Protein AF-A0A090WQ50-F1 (afdb_monomer_lite)

Secondary structure (DSSP, 8-state):
---SS-TT----HHHHHHTT-HHHHHHHHHHHHHTTS-HHHHHHHHHHHHHHTTTTS----S-S--PPP----HHHHHTT-SS---GGGGGGGGGT--S---------

Radius of gyration: 15.56 Å; chains: 1; bounding box: 33×43×35 Å

Structure (mmCIF, N/CA/C/O backbone):
data_AF-A0A090WQ50-F1
#
_entry.id   AF-A0A090WQ50-F1
#
loop_
_atom_site.group_PDB
_atom_site.id
_atom_site.type_symbol
_atom_site.label_atom_id
_atom_site.label_alt_id
_atom_site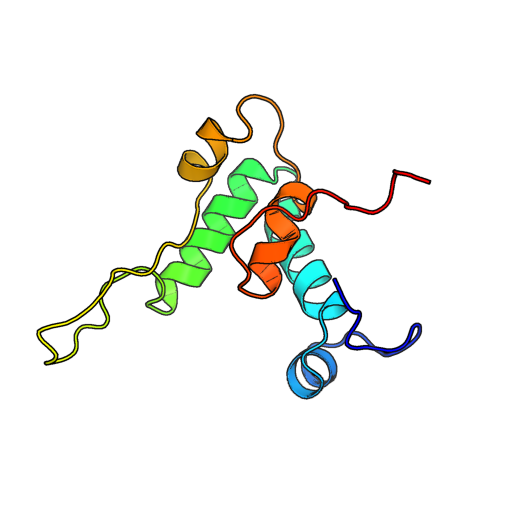.label_comp_id
_atom_site.label_asym_id
_atom_site.label_entity_id
_atom_site.label_seq_id
_atom_site.pdbx_PDB_ins_code
_atom_site.Cartn_x
_atom_site.Cartn_y
_atom_site.Cartn_z
_atom_site.occupancy
_atom_site.B_iso_or_equiv
_atom_site.auth_seq_id
_atom_site.auth_comp_id
_atom_site.auth_asym_id
_atom_site.auth_atom_id
_atom_site.pdbx_PDB_model_num
ATOM 1 N N . MET A 1 1 ? 14.010 -2.600 5.901 1.00 49.09 1 MET A N 1
ATOM 2 C CA . MET A 1 1 ? 13.916 -3.007 4.477 1.00 49.09 1 MET A CA 1
ATOM 3 C C . MET A 1 1 ? 15.282 -2.880 3.826 1.00 49.09 1 MET A C 1
ATOM 5 O O . MET A 1 1 ? 15.845 -1.795 3.861 1.00 49.09 1 MET A O 1
ATOM 9 N N . LYS A 1 2 ? 15.829 -3.955 3.245 1.00 47.47 2 LYS A N 1
ATOM 10 C CA . LYS A 1 2 ? 17.038 -3.860 2.409 1.00 47.47 2 LYS A CA 1
ATOM 11 C C . LYS A 1 2 ? 16.649 -3.122 1.116 1.00 47.47 2 LYS A C 1
ATOM 13 O O . LYS A 1 2 ? 15.666 -3.500 0.480 1.00 47.47 2 LYS A O 1
ATOM 18 N N . CYS A 1 3 ? 17.321 -2.027 0.765 1.00 52.44 3 CYS A N 1
ATOM 19 C CA . CYS A 1 3 ? 17.003 -1.268 -0.449 1.00 52.44 3 CYS A CA 1
ATOM 20 C C . CYS A 1 3 ? 17.546 -2.009 -1.677 1.00 52.44 3 CYS A C 1
ATOM 22 O O . CYS A 1 3 ? 18.754 -2.084 -1.865 1.00 52.44 3 CYS A O 1
ATOM 24 N N . HIS A 1 4 ? 16.659 -2.538 -2.524 1.00 56.75 4 HIS A N 1
ATOM 25 C CA . HIS A 1 4 ? 17.027 -3.219 -3.777 1.00 56.75 4 HIS A CA 1
ATOM 26 C C . HIS A 1 4 ? 17.354 -2.259 -4.943 1.00 56.75 4 HIS A C 1
ATOM 28 O O . HIS A 1 4 ? 17.439 -2.675 -6.093 1.00 56.75 4 HIS A O 1
ATOM 34 N N . CYS A 1 5 ? 17.601 -0.979 -4.648 1.00 57.25 5 CYS A N 1
ATOM 35 C CA . CYS A 1 5 ? 18.014 0.042 -5.609 1.00 57.25 5 CYS A CA 1
ATOM 36 C C . CYS A 1 5 ? 19.002 1.011 -4.959 1.00 57.25 5 CYS A C 1
ATOM 38 O O . CYS A 1 5 ? 18.783 1.451 -3.829 1.00 57.25 5 CYS A O 1
ATOM 40 N N . HIS A 1 6 ? 20.077 1.342 -5.676 1.00 55.59 6 HIS A N 1
ATOM 41 C CA . HIS A 1 6 ? 21.050 2.349 -5.254 1.00 55.59 6 HIS A CA 1
ATOM 42 C C . HIS A 1 6 ? 20.414 3.746 -5.236 1.00 55.59 6 HIS A C 1
ATOM 44 O O . HIS A 1 6 ? 19.617 4.079 -6.116 1.00 55.59 6 HIS A O 1
ATOM 50 N N . SER A 1 7 ? 20.787 4.579 -4.260 1.00 53.66 7 SER A N 1
ATOM 51 C CA . SER A 1 7 ? 20.363 5.985 -4.210 1.00 53.66 7 SER A CA 1
ATOM 52 C C . SER A 1 7 ? 20.673 6.686 -5.542 1.00 53.66 7 SER A C 1
ATOM 54 O O . SER A 1 7 ? 21.776 6.543 -6.063 1.00 53.66 7 SER A O 1
ATOM 56 N N . GLY A 1 8 ? 19.695 7.392 -6.121 1.00 55.06 8 GLY A N 1
ATOM 57 C CA . GLY A 1 8 ? 19.839 8.088 -7.411 1.00 55.06 8 GLY A CA 1
ATOM 58 C C . GLY A 1 8 ? 19.387 7.314 -8.659 1.00 55.06 8 GLY A C 1
ATOM 59 O O . GLY A 1 8 ? 19.445 7.862 -9.758 1.00 55.06 8 GLY A O 1
ATOM 60 N N . THR A 1 9 ? 18.894 6.075 -8.533 1.00 59.88 9 THR A N 1
ATOM 61 C CA . THR A 1 9 ? 18.251 5.388 -9.672 1.00 59.88 9 THR A CA 1
ATOM 62 C C . THR A 1 9 ? 16.878 5.981 -9.989 1.00 59.88 9 THR A C 1
ATOM 64 O O . THR A 1 9 ? 16.127 6.372 -9.092 1.00 59.88 9 THR A O 1
ATOM 67 N N . ARG A 1 10 ? 16.524 6.035 -11.283 1.00 59.12 10 ARG A N 1
ATOM 68 C CA . ARG A 1 10 ? 15.164 6.383 -11.708 1.00 59.12 10 ARG A CA 1
ATOM 69 C C . ARG A 1 10 ? 14.194 5.333 -11.167 1.00 59.12 10 ARG A C 1
ATOM 71 O O . ARG A 1 10 ? 14.158 4.203 -11.641 1.00 59.12 10 ARG A O 1
ATOM 78 N N . ASN A 1 11 ? 13.400 5.722 -10.173 1.00 64.44 11 ASN A N 1
ATOM 79 C CA . ASN A 1 11 ? 12.292 4.927 -9.645 1.00 64.44 11 ASN A CA 1
ATOM 80 C C . ASN A 1 11 ? 11.067 5.050 -10.568 1.00 64.44 11 ASN A C 1
ATOM 82 O O . ASN A 1 11 ? 9.991 5.464 -10.134 1.00 64.44 11 ASN A O 1
ATOM 86 N N . ASP A 1 12 ? 11.251 4.766 -11.858 1.00 72.38 12 ASP A N 1
ATOM 87 C CA . ASP A 1 12 ? 10.156 4.634 -12.816 1.00 72.38 12 ASP A CA 1
ATOM 88 C C . ASP A 1 12 ? 9.568 3.215 -12.782 1.00 72.38 12 ASP A C 1
ATOM 90 O O . ASP A 1 12 ? 10.163 2.289 -12.231 1.00 72.38 12 ASP A O 1
ATOM 94 N N . MET A 1 13 ? 8.360 3.050 -13.326 1.00 77.81 13 MET A N 1
ATOM 95 C CA . MET A 1 13 ? 7.626 1.781 -13.264 1.00 77.81 13 MET A CA 1
ATOM 96 C C . MET A 1 13 ? 8.402 0.619 -13.883 1.00 77.81 13 MET A C 1
A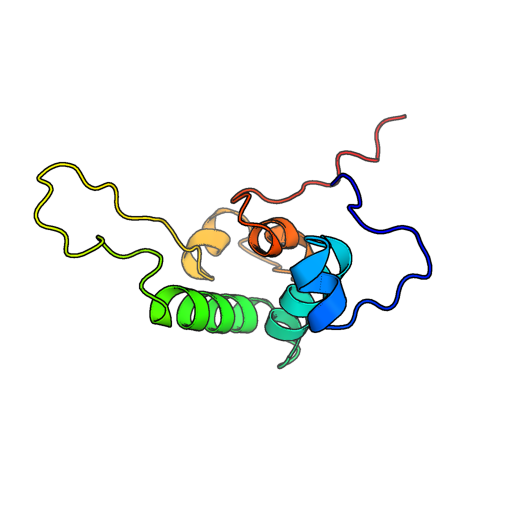TOM 98 O O . MET A 1 13 ? 8.467 -0.457 -13.295 1.00 77.81 13 MET A O 1
ATOM 102 N N . ILE A 1 14 ? 9.011 0.844 -15.047 1.00 80.06 14 ILE A N 1
ATOM 103 C CA . ILE A 1 14 ? 9.706 -0.205 -15.795 1.00 80.06 14 ILE A CA 1
ATOM 104 C C . ILE A 1 14 ? 10.937 -0.672 -15.015 1.00 80.06 14 ILE A C 1
ATOM 106 O O . ILE A 1 14 ? 11.066 -1.861 -14.726 1.00 80.06 14 ILE A O 1
ATOM 110 N N . SER A 1 15 ? 11.799 0.256 -14.597 1.00 75.88 15 SER A N 1
ATOM 111 C CA . SER A 1 15 ? 13.012 -0.066 -13.838 1.00 75.88 15 SER A CA 1
ATOM 112 C C . SER A 1 15 ? 12.680 -0.620 -12.453 1.00 75.88 15 SER A C 1
ATOM 114 O O . SER A 1 15 ? 13.358 -1.526 -11.963 1.00 75.88 15 SER A O 1
ATOM 116 N N . GLY A 1 16 ? 11.625 -0.093 -11.825 1.00 74.75 16 GLY A N 1
ATOM 117 C CA . GLY A 1 16 ? 11.145 -0.515 -10.515 1.00 74.75 16 GLY A CA 1
ATOM 118 C C . GLY A 1 16 ? 10.680 -1.968 -10.502 1.00 74.75 16 GLY A C 1
ATOM 119 O O . GLY A 1 16 ? 11.084 -2.722 -9.618 1.00 74.75 16 GLY A O 1
ATOM 120 N N . ILE A 1 17 ? 9.901 -2.377 -11.508 1.00 77.25 17 ILE A N 1
ATOM 121 C CA . ILE A 1 17 ? 9.462 -3.768 -11.674 1.00 77.25 17 ILE A CA 1
ATOM 122 C C . ILE A 1 17 ? 10.656 -4.664 -12.030 1.00 77.25 17 ILE A C 1
ATOM 124 O O . ILE A 1 17 ? 10.866 -5.678 -11.369 1.00 77.25 17 ILE A O 1
ATOM 128 N N . GLN A 1 18 ? 11.487 -4.271 -13.004 1.00 80.12 18 GLN A N 1
ATOM 129 C CA . GLN A 1 18 ? 12.638 -5.070 -13.459 1.00 80.12 18 GLN A CA 1
ATOM 130 C C . GLN A 1 18 ? 13.648 -5.377 -12.348 1.00 80.12 18 GLN A C 1
ATOM 132 O O . GLN A 1 18 ? 14.218 -6.463 -12.308 1.00 80.12 18 GLN A O 1
ATOM 137 N N . ARG A 1 19 ? 13.896 -4.415 -11.454 1.00 78.44 19 ARG A N 1
ATOM 138 C CA . ARG A 1 19 ? 14.885 -4.545 -10.372 1.00 78.44 19 ARG A CA 1
ATOM 139 C C . ARG A 1 19 ? 14.269 -4.960 -9.040 1.00 78.44 19 ARG A C 1
ATOM 141 O O . ARG A 1 19 ? 14.984 -5.011 -8.042 1.00 78.44 19 ARG A O 1
ATOM 148 N N . SER A 1 20 ? 12.961 -5.226 -9.004 1.00 72.62 20 SER A N 1
ATOM 149 C CA . SER A 1 20 ? 12.216 -5.490 -7.770 1.00 72.62 20 SER A CA 1
ATOM 150 C C . SER A 1 20 ? 12.469 -4.410 -6.699 1.00 72.62 20 SER A C 1
ATOM 152 O O . SER A 1 20 ? 12.810 -4.681 -5.545 1.00 72.62 20 SER A O 1
ATOM 154 N N . CYS A 1 21 ? 12.352 -3.146 -7.104 1.00 78.06 21 CYS A N 1
ATOM 155 C CA . CYS A 1 21 ? 12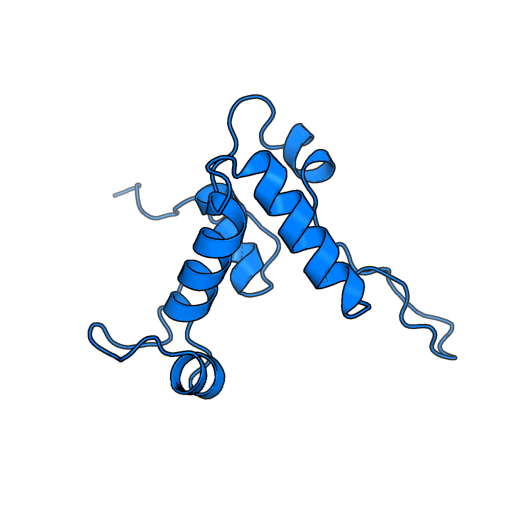.786 -1.998 -6.325 1.00 78.06 21 CYS A CA 1
ATOM 156 C C . CYS A 1 21 ? 11.822 -1.636 -5.187 1.00 78.06 21 CYS A C 1
ATOM 158 O O . CYS A 1 21 ? 10.785 -1.008 -5.408 1.00 78.06 21 CYS A O 1
ATOM 160 N N . ASN A 1 22 ? 12.211 -1.913 -3.941 1.00 79.62 22 ASN A N 1
ATOM 161 C CA . ASN A 1 22 ? 11.395 -1.585 -2.761 1.00 79.62 22 ASN A CA 1
ATOM 162 C C . ASN A 1 22 ? 11.001 -0.099 -2.677 1.00 79.62 22 ASN A C 1
ATOM 164 O O . ASN A 1 22 ? 9.885 0.216 -2.273 1.00 79.62 22 ASN A O 1
ATOM 168 N N . ALA A 1 23 ? 11.885 0.817 -3.088 1.00 78.94 23 ALA A N 1
ATOM 169 C CA . ALA A 1 23 ? 11.610 2.254 -3.063 1.00 78.94 23 ALA A CA 1
ATOM 170 C C . ALA A 1 23 ? 10.476 2.649 -4.024 1.00 78.94 23 ALA A C 1
ATOM 172 O O . ALA A 1 23 ? 9.632 3.477 -3.676 1.00 78.94 23 ALA A O 1
ATOM 173 N N . TYR A 1 24 ? 10.418 2.027 -5.204 1.00 83.88 24 TYR A N 1
ATOM 174 C CA . TYR A 1 24 ? 9.345 2.247 -6.169 1.00 83.88 24 TYR A CA 1
ATOM 175 C C . TYR A 1 24 ? 7.997 1.749 -5.629 1.00 83.88 24 TYR A C 1
ATOM 177 O O . TYR A 1 24 ? 7.020 2.504 -5.619 1.00 83.88 24 TYR A O 1
ATOM 185 N N . PHE A 1 25 ? 7.951 0.515 -5.116 1.00 85.12 25 PHE A N 1
ATOM 186 C CA . PHE A 1 25 ? 6.722 -0.068 -4.571 1.00 85.12 25 PHE A CA 1
ATOM 187 C C . PHE A 1 25 ? 6.216 0.703 -3.348 1.00 85.12 25 PHE A C 1
ATOM 189 O O . PHE A 1 25 ? 5.042 1.066 -3.299 1.00 85.12 25 PHE A O 1
ATOM 196 N N . ALA A 1 26 ? 7.102 1.047 -2.409 1.00 85.69 26 ALA A N 1
ATOM 197 C CA . ALA A 1 26 ? 6.765 1.844 -1.230 1.00 85.69 26 ALA A CA 1
ATOM 198 C C . ALA A 1 26 ? 6.211 3.230 -1.605 1.00 85.69 26 ALA A C 1
ATOM 200 O O . ALA A 1 26 ? 5.211 3.680 -1.042 1.00 85.69 26 ALA A O 1
ATOM 201 N N . THR A 1 27 ? 6.826 3.896 -2.588 1.00 85.94 27 THR A N 1
ATOM 202 C CA . THR A 1 27 ? 6.367 5.207 -3.073 1.00 85.94 27 THR A CA 1
ATOM 203 C C . THR A 1 27 ? 4.999 5.108 -3.744 1.00 85.94 27 THR A C 1
ATOM 205 O O . THR A 1 27 ? 4.124 5.934 -3.491 1.00 85.94 27 THR A O 1
ATOM 208 N N . THR A 1 28 ? 4.795 4.090 -4.580 1.00 87.69 28 THR A N 1
ATOM 209 C CA . THR A 1 28 ? 3.520 3.857 -5.273 1.00 87.69 28 THR A CA 1
ATOM 210 C C . THR A 1 28 ? 2.406 3.542 -4.280 1.00 87.69 28 THR A C 1
ATOM 212 O O . THR A 1 28 ? 1.341 4.148 -4.344 1.00 87.69 28 THR A O 1
ATOM 215 N N . TYR A 1 29 ? 2.675 2.682 -3.298 1.00 89.25 29 TYR A N 1
ATOM 216 C CA . TYR A 1 29 ? 1.740 2.363 -2.223 1.00 89.25 29 TYR A CA 1
ATOM 217 C C . TYR A 1 29 ? 1.331 3.604 -1.424 1.00 89.25 29 TYR A C 1
ATOM 219 O O . TYR A 1 29 ? 0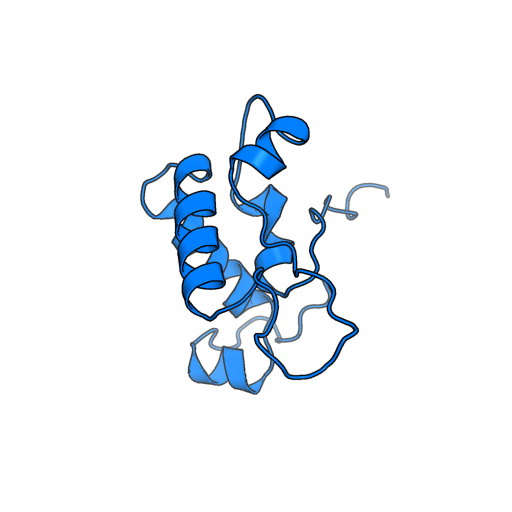.142 3.867 -1.258 1.00 89.25 29 TYR A O 1
ATOM 227 N N . ARG A 1 30 ? 2.299 4.431 -1.004 1.00 89.62 30 ARG A N 1
ATOM 228 C CA . ARG A 1 30 ? 2.000 5.704 -0.331 1.00 89.62 30 ARG A CA 1
ATOM 229 C C . ARG A 1 30 ? 1.133 6.623 -1.182 1.00 89.62 30 ARG A C 1
ATOM 231 O O . ARG A 1 30 ? 0.166 7.167 -0.670 1.00 89.62 30 ARG A O 1
ATOM 238 N N . LYS A 1 31 ? 1.431 6.759 -2.479 1.00 89.44 31 LYS A N 1
ATOM 239 C CA . LYS A 1 31 ? 0.614 7.567 -3.400 1.00 89.44 31 LYS A CA 1
ATOM 240 C C . LYS A 1 31 ? -0.828 7.065 -3.502 1.00 89.44 31 LYS A C 1
ATOM 242 O O . LYS A 1 31 ? -1.727 7.888 -3.613 1.00 89.44 31 LYS A O 1
ATOM 247 N N . ILE A 1 32 ? -1.053 5.750 -3.461 1.00 89.31 32 ILE A N 1
ATOM 248 C CA . ILE A 1 32 ? -2.404 5.168 -3.460 1.00 89.31 32 ILE A CA 1
ATOM 249 C C . ILE A 1 32 ? -3.127 5.518 -2.156 1.00 89.31 32 ILE A C 1
ATOM 251 O O . ILE A 1 32 ? -4.260 5.994 -2.199 1.00 89.31 32 ILE A O 1
ATOM 255 N N . LEU A 1 33 ? -2.469 5.323 -1.009 1.00 91.62 33 LEU A N 1
ATOM 256 C CA . LEU A 1 33 ? -3.086 5.558 0.297 1.00 91.62 33 LEU A CA 1
ATOM 257 C C . LEU A 1 33 ? -3.359 7.047 0.557 1.00 91.62 33 LEU A C 1
ATOM 259 O O . LEU A 1 33 ? -4.421 7.410 1.054 1.00 91.62 33 LEU A O 1
ATOM 263 N N . ASP A 1 34 ? -2.419 7.910 0.188 1.00 90.69 34 ASP A N 1
ATOM 264 C CA . ASP A 1 34 ? -2.476 9.343 0.476 1.00 90.69 34 ASP A CA 1
ATOM 265 C C . ASP A 1 34 ? -3.236 10.134 -0.612 1.00 90.69 34 ASP A C 1
ATOM 267 O O . ASP A 1 34 ? -3.409 11.343 -0.474 1.00 90.69 34 ASP A O 1
ATOM 271 N N . LYS A 1 35 ? -3.737 9.477 -1.675 1.00 89.25 35 LYS A N 1
ATOM 272 C CA . LYS A 1 35 ? -4.376 10.120 -2.845 1.00 89.25 35 LYS A CA 1
ATOM 273 C C . LYS A 1 35 ? -5.473 11.122 -2.475 1.00 89.25 35 LYS A C 1
ATOM 275 O O . LYS A 1 35 ? -5.546 12.193 -3.064 1.00 89.25 35 LYS A O 1
ATOM 280 N N . ASN A 1 36 ? -6.310 10.766 -1.502 1.00 85.00 36 ASN A N 1
ATOM 281 C CA . ASN A 1 36 ? -7.443 11.584 -1.059 1.00 85.00 36 ASN A CA 1
ATOM 282 C C . ASN A 1 36 ? -7.148 12.324 0.261 1.00 85.00 36 ASN A C 1
ATOM 284 O O . ASN A 1 36 ? -8.074 12.731 0.956 1.00 85.00 36 ASN A O 1
ATOM 288 N N . GLY A 1 37 ? -5.878 12.409 0.675 1.00 86.75 37 GLY A N 1
ATOM 289 C CA . GLY A 1 37 ? -5.470 12.978 1.966 1.00 86.75 37 GLY A CA 1
ATOM 290 C C . GLY A 1 37 ? -5.870 12.144 3.191 1.00 86.75 37 GLY A C 1
ATOM 291 O O . GLY A 1 37 ? -5.581 12.532 4.319 1.00 86.75 37 GLY A O 1
ATOM 292 N N . ASN A 1 38 ? -6.516 10.992 2.992 1.00 87.44 38 ASN A N 1
ATOM 293 C CA . ASN A 1 38 ? -6.969 10.106 4.056 1.00 87.44 38 ASN A CA 1
ATOM 294 C C . ASN A 1 38 ? -6.480 8.674 3.813 1.00 87.44 38 ASN A C 1
ATOM 296 O O . ASN A 1 38 ? -7.126 7.890 3.113 1.00 87.44 38 ASN A O 1
ATOM 300 N N . ALA A 1 39 ? -5.375 8.315 4.468 1.00 88.62 39 ALA A N 1
ATOM 301 C CA . ALA A 1 39 ? -4.800 6.976 4.395 1.00 88.62 39 ALA A CA 1
ATOM 302 C C . ALA A 1 39 ? -5.761 5.876 4.883 1.00 88.62 39 ALA A C 1
ATOM 304 O O . ALA A 1 39 ? -5.653 4.741 4.421 1.00 88.62 39 ALA A O 1
ATOM 305 N N . SER A 1 40 ? -6.724 6.192 5.765 1.00 87.50 40 SER A N 1
ATOM 306 C CA . SER A 1 40 ? -7.735 5.218 6.205 1.00 87.50 40 SER A CA 1
ATOM 307 C C . SER A 1 40 ? -8.692 4.826 5.083 1.00 87.50 40 SER A C 1
ATOM 309 O O . SER A 1 40 ? -9.063 3.666 5.000 1.00 87.50 40 SER A O 1
ATOM 311 N N . ALA A 1 41 ? -9.075 5.762 4.212 1.00 89.69 41 ALA A N 1
ATOM 312 C CA . ALA A 1 41 ? -9.867 5.444 3.020 1.00 89.69 41 ALA A CA 1
ATOM 313 C C . ALA A 1 41 ? -8.986 4.863 1.897 1.00 89.69 41 ALA A C 1
ATOM 315 O O . ALA A 1 41 ? -9.412 4.030 1.093 1.00 89.69 41 ALA A O 1
ATOM 316 N N . GLY A 1 42 ? -7.725 5.294 1.849 1.00 90.88 42 GLY A N 1
ATOM 317 C CA . GLY A 1 42 ? -6.748 4.828 0.877 1.00 90.88 42 GLY A CA 1
ATOM 318 C C . GLY A 1 42 ? -6.399 3.344 1.010 1.00 90.88 42 GLY A C 1
ATOM 319 O O . GLY A 1 42 ? -6.258 2.668 -0.009 1.00 90.88 42 GLY A O 1
ATOM 320 N N . ILE A 1 43 ? -6.314 2.809 2.236 1.00 90.06 43 ILE A N 1
ATOM 321 C CA . ILE A 1 43 ? -6.061 1.373 2.448 1.00 90.06 43 ILE A CA 1
ATOM 322 C C . ILE A 1 43 ? -7.221 0.511 1.942 1.00 90.06 43 ILE A C 1
ATOM 324 O O . ILE A 1 43 ? -6.970 -0.546 1.371 1.00 90.06 43 ILE A O 1
ATOM 328 N N . ASP A 1 44 ? -8.468 0.975 2.058 1.00 91.50 44 ASP A N 1
ATOM 329 C CA . ASP A 1 44 ? -9.628 0.262 1.508 1.00 91.50 44 ASP A CA 1
ATOM 330 C C . ASP A 1 44 ? -9.592 0.253 -0.022 1.00 91.50 44 ASP A C 1
ATOM 332 O O . ASP A 1 44 ? -9.817 -0.778 -0.650 1.00 91.50 44 ASP A O 1
ATOM 336 N N . THR A 1 45 ? -9.210 1.378 -0.631 1.00 91.69 45 THR A N 1
ATOM 337 C CA . THR A 1 45 ? -9.027 1.473 -2.088 1.00 91.69 45 THR A CA 1
ATOM 338 C C . THR A 1 45 ? -7.933 0.519 -2.572 1.00 91.69 45 THR A C 1
ATOM 340 O O . THR A 1 45 ? -8.139 -0.236 -3.522 1.00 91.69 45 THR A O 1
ATOM 343 N N . TRP A 1 46 ? -6.781 0.503 -1.896 1.00 91.75 46 TRP A N 1
ATOM 344 C CA . TRP A 1 46 ? -5.705 -0.442 -2.190 1.00 91.75 46 TRP A CA 1
ATOM 345 C C . TRP A 1 46 ? -6.154 -1.899 -2.007 1.00 91.75 46 TRP A C 1
ATOM 347 O O . TRP A 1 46 ? -5.896 -2.727 -2.879 1.00 91.75 46 TRP A O 1
ATOM 357 N N . SER A 1 47 ? -6.862 -2.203 -0.915 1.00 90.19 47 SER A N 1
ATOM 358 C CA . SER A 1 47 ? -7.382 -3.541 -0.617 1.00 90.19 47 SER A CA 1
ATOM 359 C C . SER A 1 47 ? -8.334 -4.018 -1.714 1.00 90.19 47 SER A C 1
ATOM 361 O O . SER A 1 47 ? -8.218 -5.147 -2.183 1.00 90.19 47 SER A O 1
ATOM 363 N N . ASN A 1 48 ? -9.213 -3.137 -2.197 1.00 90.25 48 ASN A N 1
ATOM 364 C CA . ASN A 1 48 ? -10.126 -3.427 -3.301 1.00 90.25 48 ASN A CA 1
ATOM 365 C C . ASN A 1 48 ? -9.381 -3.691 -4.614 1.00 90.25 48 ASN A C 1
ATOM 367 O O . ASN A 1 48 ? -9.708 -4.652 -5.306 1.00 90.25 48 ASN A O 1
ATOM 371 N N . HIS A 1 49 ? -8.350 -2.902 -4.936 1.00 89.94 49 HIS A N 1
ATOM 372 C CA . HIS A 1 49 ? -7.501 -3.165 -6.101 1.00 89.94 49 HIS A CA 1
ATOM 373 C C . HIS A 1 49 ? -6.757 -4.501 -5.988 1.00 89.94 49 HIS A C 1
ATOM 375 O O . HIS A 1 49 ? -6.691 -5.249 -6.957 1.00 89.94 49 HIS A O 1
ATOM 381 N N . ALA A 1 50 ? -6.219 -4.839 -4.814 1.00 86.81 50 ALA A N 1
ATOM 382 C CA . ALA A 1 50 ? -5.557 -6.123 -4.601 1.00 86.81 50 ALA A CA 1
ATOM 383 C C . ALA A 1 50 ? -6.544 -7.297 -4.746 1.00 86.81 50 ALA A C 1
ATOM 385 O O . ALA A 1 50 ? -6.253 -8.263 -5.451 1.00 86.81 50 ALA A O 1
ATOM 386 N N . LYS A 1 51 ? -7.742 -7.179 -4.159 1.00 85.31 51 LYS A N 1
ATOM 387 C CA . LYS A 1 51 ? -8.819 -8.175 -4.272 1.00 85.31 51 LYS A CA 1
ATOM 388 C C . LYS A 1 51 ? -9.332 -8.333 -5.702 1.00 85.31 51 LYS A C 1
ATOM 390 O O . LYS A 1 51 ? -9.625 -9.452 -6.110 1.00 85.31 51 LYS A O 1
ATOM 395 N N . SER A 1 52 ? -9.380 -7.262 -6.501 1.00 86.12 52 SER A N 1
ATOM 396 C CA . SER A 1 52 ? -9.821 -7.352 -7.901 1.00 86.12 52 SER A CA 1
ATOM 397 C C . SER A 1 52 ? -8.878 -8.169 -8.791 1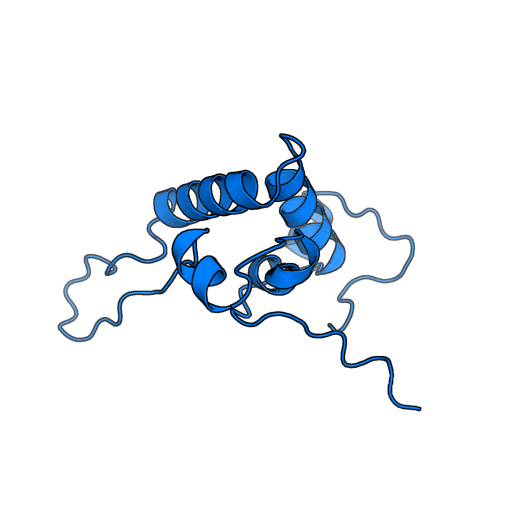.00 86.12 52 SER A C 1
ATOM 399 O O . SER A 1 52 ? -9.304 -8.640 -9.839 1.00 86.12 52 SER A O 1
ATOM 401 N N . PHE A 1 53 ? -7.622 -8.381 -8.379 1.00 82.69 53 PHE A N 1
ATOM 402 C CA . PHE A 1 53 ? -6.704 -9.319 -9.042 1.00 82.69 53 PHE A CA 1
ATOM 403 C C . PHE A 1 53 ? -6.931 -10.790 -8.641 1.00 82.69 53 PHE A C 1
ATOM 405 O O . PHE A 1 53 ? -6.185 -11.660 -9.080 1.00 82.69 53 PHE A O 1
ATOM 412 N N . GLY A 1 54 ? -7.925 -11.083 -7.796 1.00 77.56 54 GLY A N 1
ATOM 413 C CA . GLY A 1 54 ? -8.176 -12.423 -7.256 1.00 77.56 54 GLY A CA 1
ATOM 414 C C . GLY A 1 54 ? -7.339 -12.761 -6.018 1.00 77.56 54 GLY A C 1
ATOM 415 O O . GLY A 1 54 ? -7.378 -13.893 -5.542 1.00 77.56 54 GLY A O 1
ATOM 416 N N . LEU A 1 55 ? -6.586 -11.799 -5.466 1.00 74.94 55 LEU A N 1
ATOM 417 C CA . LEU A 1 55 ? -5.832 -11.999 -4.229 1.00 74.94 55 LEU A CA 1
ATOM 418 C C . LEU A 1 55 ? -6.758 -11.915 -3.015 1.00 74.94 55 LEU A C 1
ATOM 420 O O . LEU A 1 55 ? -7.533 -10.976 -2.859 1.00 74.94 55 LEU A O 1
ATOM 424 N N . GLY A 1 56 ? -6.616 -12.864 -2.096 1.00 65.50 56 GLY A N 1
ATOM 425 C CA . GLY A 1 56 ? -7.383 -12.871 -0.854 1.00 65.50 56 GLY A CA 1
ATOM 426 C C . GLY A 1 56 ? -8.704 -13.627 -0.916 1.00 65.50 56 GLY A C 1
ATOM 427 O O . GLY A 1 56 ? -9.362 -13.723 0.110 1.00 65.50 56 GLY A O 1
ATOM 428 N N . GLU A 1 57 ? -9.066 -14.197 -2.063 1.00 63.38 57 GLU A N 1
ATOM 429 C CA . GLU A 1 57 ? -10.076 -15.250 -2.164 1.00 63.38 57 GLU A CA 1
ATOM 430 C C . GLU A 1 57 ? -9.404 -16.619 -2.304 1.00 63.38 57 GLU A C 1
ATOM 432 O O . GLU A 1 57 ? -8.184 -16.716 -2.478 1.00 63.38 57 GLU A O 1
ATOM 437 N N . PHE A 1 58 ? -10.187 -17.690 -2.173 1.00 61.00 58 PHE A N 1
ATOM 438 C CA . PHE A 1 58 ? -9.707 -18.995 -2.605 1.00 61.00 58 PHE A CA 1
ATOM 439 C C . PHE A 1 58 ? -9.428 -18.908 -4.103 1.00 61.00 58 PHE A C 1
ATOM 441 O O . PHE A 1 58 ? -10.265 -18.444 -4.878 1.00 61.00 58 PHE A O 1
ATOM 448 N N . LEU A 1 59 ? -8.239 -19.343 -4.509 1.00 61.53 59 LEU A N 1
ATOM 449 C CA . LEU A 1 59 ? -8.020 -19.691 -5.903 1.00 61.53 59 LEU A CA 1
ATOM 450 C C . LEU A 1 59 ? -9.045 -20.788 -6.192 1.00 61.53 59 LEU A C 1
ATOM 452 O O . LEU A 1 59 ? -8.975 -21.835 -5.558 1.00 61.53 59 LEU A O 1
ATOM 456 N N . ASN A 1 60 ? -10.026 -20.519 -7.057 1.00 59.38 60 ASN A N 1
ATOM 457 C CA . ASN A 1 60 ? -11.000 -21.508 -7.527 1.00 59.38 60 ASN A CA 1
ATOM 458 C C . ASN A 1 60 ? -10.262 -22.586 -8.339 1.00 59.38 60 ASN A C 1
ATOM 460 O O . ASN A 1 60 ? -10.346 -22.617 -9.564 1.00 59.38 60 ASN A O 1
ATOM 464 N N . ASN A 1 61 ? -9.458 -23.404 -7.666 1.00 59.81 61 ASN A N 1
ATOM 465 C CA . ASN A 1 61 ? -8.715 -24.505 -8.240 1.00 59.81 61 ASN A CA 1
ATOM 466 C C . ASN A 1 61 ? -9.290 -25.830 -7.734 1.00 59.81 61 ASN A C 1
ATOM 468 O O . ASN A 1 61 ? -9.849 -25.910 -6.643 1.00 59.81 61 ASN A O 1
ATOM 472 N N . ASP A 1 62 ? -9.116 -26.884 -8.526 1.00 59.31 62 ASP A N 1
ATOM 473 C CA . ASP A 1 62 ? -9.576 -28.242 -8.201 1.00 59.31 62 ASP A CA 1
ATOM 474 C C . ASP A 1 62 ? -8.749 -28.916 -7.084 1.00 59.31 62 ASP A C 1
ATOM 476 O O . ASP A 1 62 ? -8.737 -30.140 -6.949 1.00 59.31 62 ASP A O 1
ATOM 480 N N . LEU A 1 63 ? -8.019 -28.142 -6.272 1.00 60.06 63 LEU A N 1
ATOM 481 C CA . LEU A 1 63 ? -7.231 -28.669 -5.165 1.00 60.06 63 LEU A CA 1
ATOM 482 C C . LEU A 1 63 ? -8.014 -28.511 -3.859 1.00 60.06 63 LEU A C 1
ATOM 484 O O . LEU A 1 63 ? -8.304 -27.408 -3.410 1.00 60.06 63 LEU A O 1
ATOM 488 N N . TYR A 1 64 ? -8.269 -29.638 -3.192 1.00 54.50 64 TYR A N 1
ATOM 489 C CA . TYR A 1 64 ? -8.945 -29.725 -1.887 1.00 54.50 64 TYR A CA 1
ATOM 490 C C . TYR A 1 64 ? -8.219 -28.966 -0.749 1.00 54.50 64 TYR A C 1
ATOM 492 O O . TYR A 1 64 ? -8.752 -28.803 0.347 1.00 54.50 64 TYR A O 1
ATOM 500 N N . VAL A 1 65 ? -6.993 -28.491 -0.996 1.00 56.56 65 VAL A N 1
ATOM 501 C CA . VAL A 1 65 ? -6.137 -27.787 -0.036 1.00 56.56 65 VAL A CA 1
ATOM 502 C C . VAL A 1 65 ? -5.870 -26.358 -0.513 1.00 56.56 65 VAL A C 1
ATOM 504 O O . VAL A 1 65 ? -4.983 -26.097 -1.320 1.00 56.56 65 VAL A O 1
ATOM 507 N N . GLY A 1 66 ? -6.646 -25.408 0.005 1.00 53.44 66 GLY A N 1
ATOM 508 C CA . GLY A 1 66 ? -6.446 -23.979 -0.223 1.00 53.44 66 GLY A CA 1
ATOM 509 C C . GLY A 1 66 ? -6.523 -23.216 1.093 1.00 53.44 66 GLY A C 1
ATOM 510 O O . GLY A 1 66 ? -7.408 -23.464 1.908 1.00 53.44 66 GLY A O 1
ATOM 511 N N . GLN A 1 67 ? -5.601 -22.282 1.318 1.00 60.16 67 GLN A N 1
ATOM 512 C CA . GLN A 1 67 ? -5.743 -21.283 2.375 1.00 60.16 67 GLN A CA 1
ATOM 513 C C . GLN A 1 67 ? -6.155 -19.964 1.736 1.00 60.16 67 GLN A C 1
ATOM 515 O O . GLN A 1 67 ? -5.497 -19.485 0.811 1.00 60.16 67 GLN A O 1
ATOM 520 N N . LYS A 1 68 ? -7.244 -19.370 2.233 1.00 64.12 68 LYS A N 1
ATOM 521 C CA . LYS A 1 68 ? -7.668 -18.036 1.810 1.00 64.12 68 LYS A CA 1
ATOM 522 C C . LYS A 1 68 ? -6.551 -17.047 2.147 1.00 64.12 68 LYS A C 1
ATOM 524 O O . LYS A 1 68 ? -6.186 -16.894 3.314 1.00 64.12 68 LYS A O 1
ATOM 529 N N . GLY A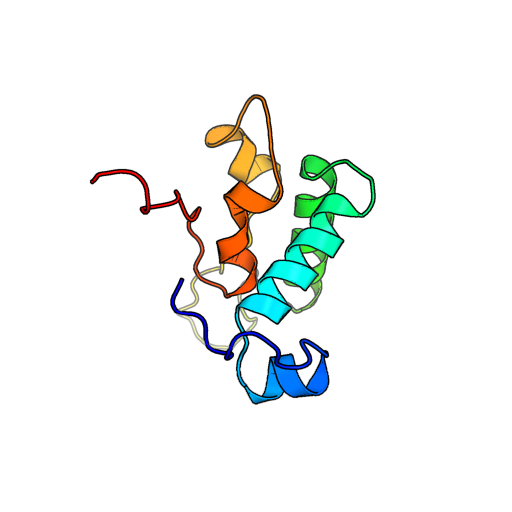 1 69 ? -5.996 -16.387 1.130 1.00 67.31 69 GLY A N 1
ATOM 530 C CA . GLY A 1 69 ? -5.069 -15.279 1.352 1.00 67.31 69 GLY A CA 1
ATOM 531 C C . GLY A 1 69 ? -5.751 -14.176 2.171 1.00 67.31 69 GLY A C 1
ATOM 532 O O . GLY A 1 69 ? -6.972 -14.039 2.145 1.00 67.31 69 GLY A O 1
ATOM 533 N N . ARG A 1 70 ? -4.990 -13.360 2.904 1.00 75.31 70 ARG A N 1
ATOM 534 C CA . ARG A 1 70 ? -5.562 -12.253 3.683 1.00 75.31 70 ARG A CA 1
ATOM 535 C C . ARG A 1 70 ? -5.023 -10.922 3.187 1.00 75.31 70 ARG A C 1
ATOM 537 O O . ARG A 1 70 ? -3.888 -10.565 3.483 1.00 75.31 70 ARG A O 1
ATOM 544 N N . ILE A 1 71 ? -5.856 -10.183 2.461 1.00 83.94 71 ILE A N 1
ATOM 545 C CA . ILE A 1 71 ? -5.573 -8.792 2.102 1.00 83.94 71 ILE A CA 1
ATOM 546 C C . ILE A 1 71 ? -6.168 -7.893 3.189 1.00 83.94 71 ILE A C 1
ATOM 548 O O . ILE A 1 71 ? -7.392 -7.883 3.352 1.00 83.94 71 ILE A O 1
ATOM 552 N N . PRO A 1 72 ? -5.341 -7.167 3.961 1.00 84.38 72 PRO A N 1
ATOM 553 C CA . PRO A 1 72 ? -5.838 -6.329 5.037 1.00 84.38 72 PRO A CA 1
ATOM 554 C C . PRO A 1 72 ? -6.563 -5.093 4.484 1.00 84.38 72 PRO A C 1
ATOM 556 O O . PRO A 1 72 ? -6.217 -4.559 3.432 1.00 84.38 72 PRO A O 1
ATOM 559 N N . ASP A 1 73 ? -7.581 -4.643 5.202 1.00 87.56 73 ASP A N 1
ATOM 560 C CA . ASP A 1 73 ? -8.361 -3.434 4.930 1.00 87.56 73 ASP A CA 1
ATOM 561 C C . ASP A 1 73 ? -8.336 -2.507 6.158 1.00 87.56 73 ASP A C 1
ATOM 563 O O . ASP A 1 73 ? -7.634 -2.766 7.149 1.00 87.56 73 ASP A O 1
ATOM 567 N N . ARG A 1 74 ? -9.083 -1.396 6.119 1.00 89.19 74 ARG A N 1
ATOM 568 C CA . ARG A 1 74 ? -9.148 -0.480 7.259 1.00 89.19 74 ARG A CA 1
ATOM 569 C C . ARG A 1 74 ? -9.708 -1.156 8.501 1.00 89.19 74 ARG A C 1
ATOM 571 O O . ARG A 1 74 ? -9.244 -0.828 9.597 1.00 89.19 74 ARG A O 1
ATOM 578 N N . ALA A 1 75 ? -10.669 -2.068 8.351 1.00 88.50 75 ALA A N 1
ATOM 579 C CA . ALA A 1 75 ? -11.282 -2.788 9.462 1.00 88.50 75 ALA A CA 1
ATOM 580 C C . ALA A 1 75 ? -10.257 -3.686 10.168 1.00 88.50 75 ALA A C 1
ATOM 582 O O . ALA A 1 75 ? -10.121 -3.609 11.389 1.00 88.50 75 ALA A O 1
ATOM 583 N N . TYR A 1 76 ? -9.446 -4.424 9.407 1.00 87.19 76 TYR A N 1
ATOM 584 C CA . TYR A 1 76 ? -8.328 -5.205 9.934 1.00 87.19 76 TYR A CA 1
ATOM 585 C C . TYR A 1 76 ? -7.362 -4.334 10.746 1.00 87.19 76 TYR A C 1
ATOM 587 O O . TYR A 1 76 ? -7.055 -4.634 11.901 1.00 87.19 76 TYR A O 1
ATOM 595 N N . TYR A 1 77 ? -6.935 -3.201 10.181 1.00 86.81 77 TYR A N 1
ATOM 596 C CA . TYR A 1 77 ? -6.023 -2.290 10.870 1.00 86.81 77 TYR A CA 1
ATOM 597 C C . TYR A 1 77 ? -6.682 -1.454 11.966 1.00 86.81 77 TYR A C 1
ATOM 599 O O . TYR A 1 77 ? -5.968 -0.794 12.710 1.00 86.81 77 TYR A O 1
ATOM 607 N N . LYS A 1 78 ? -8.010 -1.459 12.126 1.00 87.88 78 LYS A N 1
ATOM 608 C CA . LYS A 1 78 ? -8.690 -0.728 13.212 1.00 87.88 78 LYS A CA 1
ATOM 609 C C . LYS A 1 78 ? -8.388 -1.325 14.576 1.00 87.88 78 LYS A C 1
ATOM 611 O O . LYS A 1 78 ? -8.295 -0.581 15.544 1.00 87.88 78 LYS A O 1
ATOM 616 N N . HIS A 1 79 ? -8.155 -2.632 14.630 1.00 85.38 79 HIS A N 1
ATOM 617 C CA . HIS A 1 79 ? -7.743 -3.315 15.853 1.00 85.38 79 HIS A CA 1
ATOM 618 C C . HIS A 1 79 ? -6.296 -2.998 16.253 1.00 85.38 79 HIS A C 1
ATOM 620 O O . HIS A 1 79 ? -5.985 -2.977 17.437 1.00 85.38 79 HIS A O 1
ATOM 626 N N . ILE A 1 80 ? -5.425 -2.730 15.275 1.00 85.25 80 ILE A N 1
ATOM 627 C CA . ILE A 1 80 ? -3.998 -2.443 15.498 1.00 85.25 80 ILE A CA 1
ATOM 628 C C . ILE A 1 80 ? -3.768 -0.934 15.695 1.00 85.25 80 ILE A C 1
ATOM 630 O O . ILE A 1 80 ? -3.006 -0.514 16.560 1.00 85.25 80 ILE A O 1
ATOM 634 N N . TYR A 1 81 ? -4.459 -0.113 14.902 1.00 85.31 81 TYR A N 1
ATOM 635 C CA . TYR A 1 81 ? -4.367 1.345 14.851 1.00 85.31 81 TYR A CA 1
ATOM 636 C C . TYR A 1 81 ? -5.776 1.967 14.958 1.00 85.31 81 TYR A C 1
ATOM 638 O O . TYR A 1 81 ? -6.410 2.291 13.939 1.00 85.31 81 TYR A O 1
ATOM 646 N N . PRO A 1 82 ? -6.304 2.120 16.189 1.00 84.31 82 PRO A N 1
ATOM 647 C CA . PRO A 1 82 ? -7.672 2.590 16.409 1.00 84.31 82 PRO A CA 1
ATOM 648 C C . PRO A 1 82 ? -7.845 4.093 16.158 1.00 84.31 82 PRO A C 1
ATOM 650 O O . PRO A 1 82 ? -8.877 4.495 15.627 1.00 84.31 82 PRO A O 1
ATOM 653 N N . ASN A 1 83 ? -6.834 4.906 16.487 1.00 84.31 83 ASN A N 1
ATOM 654 C CA . ASN A 1 83 ? -6.933 6.370 16.473 1.00 84.31 83 ASN A CA 1
ATOM 655 C C . ASN A 1 83 ? -6.464 6.965 15.143 1.00 84.31 83 ASN A C 1
ATOM 657 O O . ASN A 1 83 ? -7.261 7.484 14.364 1.00 84.31 83 ASN A O 1
ATOM 661 N N . THR A 1 84 ? -5.165 6.852 14.862 1.00 82.94 84 THR A N 1
ATOM 662 C CA . THR A 1 84 ? -4.540 7.469 13.690 1.00 82.94 84 THR A CA 1
ATOM 663 C C . THR A 1 84 ? -3.947 6.402 12.792 1.00 82.94 84 THR A C 1
ATOM 665 O O . THR A 1 84 ? -3.319 5.455 13.263 1.00 82.94 84 THR A O 1
ATOM 668 N N . PHE A 1 85 ? -4.138 6.564 11.489 1.00 84.88 85 PHE A N 1
ATOM 669 C CA . PHE A 1 85 ? -3.642 5.635 10.489 1.00 84.88 85 PHE A CA 1
ATOM 670 C C . PHE A 1 85 ? -2.860 6.408 9.435 1.00 84.88 85 PHE A C 1
ATOM 672 O O . PHE A 1 85 ? -3.417 7.261 8.747 1.00 84.88 85 PHE A O 1
ATOM 679 N N . TYR A 1 86 ? -1.572 6.096 9.321 1.00 85.88 86 TYR A N 1
ATOM 680 C CA . TYR A 1 86 ? -0.684 6.680 8.324 1.00 85.88 86 TYR A CA 1
ATOM 681 C C . TYR A 1 86 ? -0.267 5.623 7.304 1.00 85.88 86 TYR A C 1
ATOM 683 O O . TYR A 1 86 ? -0.114 4.444 7.634 1.00 85.88 86 TYR A O 1
ATOM 691 N N . SER A 1 87 ? -0.012 6.051 6.067 1.00 84.75 87 SER A N 1
ATOM 692 C CA . SER A 1 87 ? 0.440 5.169 4.984 1.00 84.75 87 SER A CA 1
ATOM 693 C C . SER A 1 87 ? 1.757 4.448 5.298 1.00 84.75 87 SER A C 1
ATOM 695 O O . SER A 1 87 ? 1.986 3.328 4.842 1.00 84.75 87 SER A O 1
ATOM 697 N N . THR A 1 88 ? 2.601 5.039 6.145 1.00 84.19 88 THR A N 1
ATOM 698 C CA . THR A 1 88 ? 3.869 4.454 6.600 1.00 84.19 88 THR A CA 1
ATOM 699 C C . THR A 1 88 ? 3.687 3.239 7.510 1.00 84.19 88 THR A C 1
ATOM 701 O O . THR A 1 88 ? 4.523 2.339 7.475 1.00 84.19 88 THR A O 1
ATOM 704 N N . TYR A 1 89 ? 2.590 3.151 8.272 1.00 84.00 89 TYR A N 1
ATOM 705 C CA . TYR A 1 89 ? 2.349 2.045 9.212 1.00 84.00 89 TYR A CA 1
ATOM 706 C C . TYR A 1 89 ? 2.156 0.699 8.518 1.00 84.00 89 TYR A C 1
ATOM 708 O O . TYR A 1 89 ? 2.337 -0.353 9.128 1.00 84.00 89 TYR A O 1
ATOM 716 N N . THR A 1 90 ? 1.793 0.728 7.240 1.00 85.38 90 THR A N 1
ATOM 717 C CA . THR A 1 90 ? 1.459 -0.456 6.444 1.00 85.38 90 THR A CA 1
ATOM 718 C C . THR A 1 90 ? 2.297 -0.548 5.172 1.00 85.38 90 THR A C 1
ATOM 720 O O . THR A 1 90 ? 1.970 -1.299 4.263 1.00 85.38 90 THR A O 1
ATOM 723 N N . ILE A 1 91 ? 3.409 0.192 5.097 1.00 85.06 91 ILE A N 1
ATOM 724 C CA . ILE A 1 91 ? 4.229 0.311 3.881 1.00 85.06 91 ILE A CA 1
ATOM 725 C C . ILE A 1 91 ? 4.878 -1.004 3.432 1.00 85.06 91 ILE A C 1
ATOM 727 O O . ILE A 1 91 ? 5.245 -1.164 2.274 1.00 85.06 91 ILE A O 1
ATOM 731 N N . SER A 1 92 ? 4.990 -1.967 4.335 1.00 80.00 92 SER A N 1
ATOM 732 C CA . SER A 1 92 ? 5.424 -3.339 4.069 1.00 80.00 92 SER A CA 1
ATOM 733 C C . SER A 1 92 ? 4.445 -4.142 3.210 1.00 80.00 92 SER A C 1
ATOM 735 O O . SER A 1 92 ? 4.878 -5.017 2.457 1.00 80.00 92 SER A O 1
ATOM 737 N N . ASN A 1 93 ? 3.159 -3.778 3.206 1.00 82.00 93 ASN A N 1
ATOM 738 C CA . ASN A 1 93 ? 2.179 -4.338 2.275 1.00 82.00 93 ASN A CA 1
ATOM 739 C C . ASN A 1 93 ? 2.547 -4.046 0.815 1.00 82.00 93 ASN A C 1
ATOM 741 O O . ASN A 1 93 ? 2.188 -4.823 -0.066 1.00 82.00 93 ASN A O 1
ATOM 745 N N . ALA A 1 94 ? 3.317 -2.981 0.553 1.00 80.25 94 ALA A N 1
ATOM 746 C CA . ALA A 1 94 ? 3.802 -2.649 -0.785 1.00 80.25 94 ALA A CA 1
ATOM 747 C C . ALA A 1 94 ? 4.693 -3.743 -1.399 1.00 80.25 94 ALA A C 1
ATOM 749 O O . ALA A 1 94 ? 4.825 -3.806 -2.615 1.00 80.25 94 ALA A O 1
ATOM 750 N N . ILE A 1 95 ? 5.309 -4.584 -0.564 1.00 78.50 95 ILE A N 1
ATOM 751 C CA . ILE A 1 95 ? 6.224 -5.658 -0.977 1.00 78.50 95 ILE A CA 1
ATOM 752 C C . ILE A 1 95 ? 5.720 -7.047 -0.554 1.00 78.50 95 ILE A C 1
ATOM 754 O O . ILE A 1 95 ? 6.497 -7.997 -0.514 1.00 78.50 95 ILE A O 1
ATOM 758 N N . GLY A 1 96 ? 4.439 -7.168 -0.187 1.00 66.19 96 GLY A N 1
ATOM 759 C CA . GLY A 1 96 ? 3.816 -8.445 0.183 1.00 66.19 96 GLY A CA 1
ATOM 760 C C . GLY A 1 96 ? 4.268 -9.039 1.524 1.00 66.19 96 GLY A C 1
ATOM 761 O O . GLY A 1 96 ? 3.898 -10.165 1.845 1.00 66.19 96 GLY A O 1
ATOM 762 N N . GLN A 1 97 ? 5.038 -8.306 2.334 1.00 62.09 97 GLN A N 1
ATOM 763 C CA . GLN A 1 97 ? 5.429 -8.732 3.681 1.00 62.09 97 GLN A CA 1
ATOM 764 C C . GLN A 1 97 ? 4.397 -8.176 4.666 1.00 62.09 97 GLN A C 1
ATOM 766 O O . GLN A 1 97 ? 4.504 -7.036 5.101 1.00 62.09 97 GLN A O 1
ATOM 771 N N . GLY A 1 98 ? 3.347 -8.952 4.948 1.00 52.72 98 GLY A N 1
ATOM 772 C CA . GLY A 1 98 ? 2.154 -8.548 5.709 1.00 52.72 98 GLY A CA 1
ATOM 773 C C . GLY A 1 98 ? 2.366 -8.241 7.199 1.00 52.72 98 GLY A C 1
ATOM 774 O O . GLY A 1 98 ? 1.692 -8.811 8.050 1.00 52.72 98 GLY A O 1
ATOM 775 N N . GLY A 1 99 ? 3.265 -7.322 7.539 1.00 47.41 99 GLY A N 1
ATOM 776 C CA . GLY A 1 99 ? 3.485 -6.872 8.909 1.00 47.41 99 GLY A CA 1
ATOM 777 C C . GLY A 1 99 ? 4.027 -5.458 8.928 1.00 47.41 99 GLY A C 1
ATOM 778 O O . GLY A 1 99 ? 4.968 -5.164 8.199 1.00 47.41 99 GLY A O 1
ATOM 779 N N . SER A 1 100 ? 3.431 -4.571 9.726 1.00 38.53 100 SER A N 1
ATOM 780 C CA . SER A 1 100 ? 3.901 -3.200 9.923 1.00 38.53 100 SER A CA 1
ATOM 781 C C . SER A 1 100 ? 5.412 -3.181 10.124 1.00 38.53 100 SER A C 1
ATOM 783 O O . SER A 1 100 ? 5.914 -3.764 11.083 1.00 38.53 100 SER A O 1
ATOM 785 N N . CYS A 1 101 ? 6.146 -2.508 9.233 1.00 36.16 101 CYS A N 1
ATOM 786 C CA . CYS A 1 101 ? 7.521 -2.131 9.527 1.00 36.16 101 CYS A CA 1
ATOM 787 C C . CYS A 1 101 ? 7.471 -1.109 10.664 1.00 36.16 101 CYS A C 1
ATOM 789 O O . CYS A 1 101 ? 7.503 0.097 10.432 1.00 36.16 101 CYS A O 1
ATOM 791 N N . HIS A 1 102 ? 7.378 -1.590 11.906 1.00 32.44 102 HIS A N 1
ATOM 792 C CA . HIS A 1 102 ? 7.959 -0.856 13.011 1.00 32.44 102 HIS A CA 1
ATOM 793 C C . HIS A 1 102 ? 9.408 -0.606 12.618 1.00 32.44 102 HIS A C 1
ATOM 795 O O . HIS A 1 102 ? 10.147 -1.525 12.264 1.00 32.44 102 HIS A O 1
ATOM 801 N N . ASN A 1 103 ? 9.752 0.670 12.560 1.00 33.59 103 ASN A N 1
ATOM 802 C CA . ASN A 1 103 ? 11.087 1.137 12.284 1.00 33.59 103 ASN A CA 1
ATOM 803 C C . ASN A 1 103 ? 12.022 0.528 13.341 1.00 33.59 103 ASN A C 1
ATOM 805 O O . ASN A 1 103 ? 12.125 1.054 14.441 1.00 33.59 103 ASN A O 1
ATOM 809 N N . THR A 1 104 ? 12.698 -0.580 13.038 1.00 31.00 104 THR A N 1
ATOM 810 C CA . THR A 1 104 ? 13.725 -1.160 13.921 1.00 31.00 104 THR A CA 1
ATOM 811 C C . THR A 1 104 ? 15.025 -0.348 13.914 1.00 31.00 104 THR A C 1
ATOM 813 O O . THR A 1 104 ? 16.054 -0.846 14.345 1.00 31.00 104 THR A O 1
ATOM 816 N N . ASN A 1 105 ? 14.998 0.907 13.456 1.00 34.06 105 ASN A N 1
ATOM 817 C CA . ASN A 1 105 ? 16.111 1.844 13.560 1.00 34.06 105 ASN A CA 1
ATOM 818 C C . ASN A 1 105 ? 15.744 2.974 14.523 1.00 34.06 105 ASN A C 1
ATOM 820 O O . ASN A 1 105 ? 15.402 4.068 14.079 1.00 34.06 105 ASN A O 1
ATOM 824 N N . SER A 1 106 ? 15.779 2.687 15.826 1.00 33.12 106 SER A N 1
ATOM 825 C CA . SER A 1 106 ? 16.009 3.651 16.920 1.00 33.12 106 SER A CA 1
ATOM 826 C C . SER A 1 106 ? 16.219 2.900 18.248 1.00 33.12 106 SER A C 1
ATOM 828 O O . SER A 1 106 ? 15.469 3.102 19.194 1.00 33.12 106 SER A O 1
ATOM 830 N N . ILE A 1 107 ? 17.200 1.993 18.311 1.00 32.16 107 ILE A N 1
ATOM 831 C CA . ILE A 1 107 ? 17.913 1.682 19.562 1.00 32.16 107 ILE A CA 1
ATOM 832 C C . ILE A 1 107 ? 19.387 1.525 19.190 1.00 32.16 107 ILE A C 1
ATOM 834 O O . ILE A 1 107 ? 19.820 0.467 18.737 1.00 32.16 107 ILE A O 1
ATOM 838 N N . SER A 1 108 ? 20.113 2.622 19.340 1.00 31.62 108 SER A N 1
ATOM 839 C CA . SER A 1 108 ? 21.552 2.698 19.593 1.00 31.62 108 SER A CA 1
ATOM 840 C C . SER A 1 108 ? 21.819 4.079 20.160 1.00 31.62 108 SER A C 1
ATOM 842 O O . SER A 1 108 ? 21.395 5.037 19.468 1.00 31.62 108 SER A O 1
#

Organism: NCBI:txid221126

Sequence (108 aa):
MKCHCHSGTRNDMISGIQRSCNAYFATTYRKILDKNGNASAGIDTWSNHAKSFGLGEFLNNDLYVGQKGRIPDRAYYKHIYPNTFYSTYTISNAIGQGGSCHNTNSIS

pLDDT: mean 73.23, std 17.31, range [31.0, 91.75]

InterPro domains:
  IPR012338 Beta-lactamase/transpeptidase-like [G3DSA:3.40.710.10] (1-104)
  IPR012338 Beta-lactamase/transpeptidase-like [SSF56601] (9-98)

Foldseek 3Di:
DPALDDPPDPLDPVVCVVSVGLVNLLVVLQCQLCVVPHNLVSQQVVLVVCVVVVQQAWPPDPDPDTDRHDRDHSVNCCVVPVDDDHSQQQSVVSNPPGHGPPPPPDDD